Protein AF-A0A7J9HBI7-F1 (afdb_monomer_lite)

Sequence (96 aa):
MEVLTMGTLPLGFRFRPTDEELINHYLRLKINGRHSEVEVIPEIDVCKWEPWDLPGLSVIKTDDLEWFFFCPRDRKYPNGHRSNRATDKGYWKATG

pLDDT: mean 89.3, std 11.1, range [40.88, 98.31]

Foldseek 3Di:
DDDPDPVNDDPPDDPDDDPCCVVVPQVVCVVVVVCVVNVQAEEDQVLADDPVCQLVVGPDDDPDPDHHHHHDFADPDPPDPDGRAHYPVGGDDDDD

Secondary structure (DSSP, 8-state):
-----GGGSPTT------HHHIIIIIIHHHHTT-GGGSTTS-B--GGGS-TTTGGGG-SS--SSS----B----BSSTT-SPBP-B-SS-B-----

Radius of gyration: 15.28 Å; chains: 1; bounding box: 45×28×36 Å

Structure (mmCIF, N/CA/C/O backbone):
data_AF-A0A7J9HBI7-F1
#
_entry.id   AF-A0A7J9HBI7-F1
#
loop_
_atom_site.group_PDB
_atom_site.id
_atom_site.type_symbol
_atom_site.label_atom_id
_atom_site.label_alt_id
_atom_site.label_comp_id
_atom_site.label_asym_id
_atom_site.label_entity_id
_atom_site.label_seq_id
_atom_site.pdbx_PDB_ins_code
_atom_site.Cartn_x
_atom_site.Cartn_y
_atom_site.Cartn_z
_atom_site.occupancy
_atom_site.B_iso_or_equiv
_atom_site.auth_seq_id
_atom_site.auth_comp_id
_atom_site.auth_asym_id
_atom_site.auth_atom_id
_atom_site.pdbx_PDB_model_num
ATOM 1 N N . MET A 1 1 ? -13.743 -16.128 14.758 1.00 41.56 1 MET A N 1
ATOM 2 C CA . MET A 1 1 ? -13.763 -14.680 15.044 1.00 41.56 1 MET A CA 1
ATOM 3 C C . MET A 1 1 ? -14.660 -14.062 13.993 1.00 41.56 1 MET A C 1
ATOM 5 O O . MET A 1 1 ? -14.485 -14.406 12.831 1.00 41.56 1 MET A O 1
ATOM 9 N N . GLU A 1 2 ? -15.669 -13.284 14.383 1.00 40.88 2 GLU A N 1
ATOM 10 C CA . GLU A 1 2 ? -16.513 -12.578 13.413 1.00 40.88 2 GLU A CA 1
ATOM 11 C C . GLU A 1 2 ? -15.658 -11.553 12.674 1.00 40.88 2 GLU A C 1
ATOM 13 O O . GLU A 1 2 ? -15.070 -10.661 13.284 1.00 40.88 2 GLU A O 1
ATOM 18 N N . VAL A 1 3 ? -15.551 -11.711 11.359 1.00 51.69 3 VAL A N 1
ATOM 19 C CA . VAL A 1 3 ? -14.927 -10.711 10.500 1.00 51.69 3 VAL A CA 1
ATOM 20 C C . VAL A 1 3 ? -15.993 -9.641 10.292 1.00 51.69 3 VAL A C 1
ATOM 22 O O . VAL A 1 3 ? -16.981 -9.884 9.601 1.00 51.69 3 VAL A O 1
ATOM 25 N N . LEU A 1 4 ? -15.855 -8.489 10.955 1.00 56.50 4 LEU A N 1
ATOM 26 C CA . LEU A 1 4 ? -16.740 -7.346 10.731 1.00 56.50 4 LEU A CA 1
ATOM 27 C C . LEU A 1 4 ? -16.622 -6.941 9.260 1.00 56.50 4 LEU A C 1
ATOM 29 O O . LEU A 1 4 ? -15.613 -6.388 8.829 1.00 56.50 4 LEU A O 1
ATOM 33 N N . THR A 1 5 ? -17.640 -7.263 8.469 1.00 61.69 5 THR A N 1
ATOM 34 C CA . THR A 1 5 ? -17.695 -6.834 7.072 1.00 61.69 5 THR A CA 1
ATOM 35 C C . THR A 1 5 ? -17.979 -5.335 7.033 1.00 61.69 5 THR A C 1
ATOM 37 O O . THR A 1 5 ? -18.772 -4.835 7.825 1.00 61.69 5 THR A O 1
ATOM 40 N N . MET A 1 6 ? -17.386 -4.590 6.100 1.00 66.25 6 MET A N 1
ATOM 41 C CA . MET A 1 6 ? -17.620 -3.137 6.013 1.00 66.25 6 MET A CA 1
ATOM 42 C C . MET A 1 6 ? -19.112 -2.766 5.874 1.00 66.25 6 MET A C 1
ATOM 44 O O . MET A 1 6 ? -19.508 -1.681 6.280 1.00 66.25 6 MET A O 1
ATOM 48 N N . GLY A 1 7 ? -19.953 -3.679 5.369 1.00 66.81 7 GLY A N 1
ATOM 49 C CA . GLY A 1 7 ? -21.406 -3.499 5.267 1.00 66.81 7 GLY A CA 1
ATOM 50 C C . GLY A 1 7 ? -22.178 -3.579 6.592 1.00 66.81 7 GLY A C 1
ATOM 51 O O . GLY A 1 7 ? -23.356 -3.239 6.612 1.00 66.81 7 GLY A O 1
ATOM 52 N N . THR A 1 8 ? -21.548 -4.009 7.690 1.00 78.75 8 THR A N 1
ATOM 53 C CA . THR A 1 8 ? -22.166 -4.056 9.030 1.00 78.75 8 THR A CA 1
ATOM 54 C C . THR A 1 8 ? -21.775 -2.870 9.911 1.00 78.75 8 THR A C 1
ATOM 56 O O . THR A 1 8 ? -22.244 -2.770 11.043 1.00 78.75 8 THR A O 1
ATOM 59 N N . LEU A 1 9 ? -20.903 -1.980 9.425 1.00 83.81 9 LEU A N 1
ATOM 60 C CA . LEU A 1 9 ? -20.493 -0.786 10.160 1.00 83.81 9 LEU A CA 1
ATOM 61 C C . LEU A 1 9 ? -21.527 0.340 10.000 1.00 83.81 9 LEU A C 1
ATOM 63 O O . LEU A 1 9 ? -22.200 0.417 8.969 1.00 83.81 9 LEU A O 1
ATOM 67 N N . PRO A 1 10 ? -21.661 1.237 10.994 1.00 88.31 10 PRO A N 1
ATOM 68 C CA . PRO A 1 10 ? -22.537 2.392 10.871 1.00 88.31 10 PRO A CA 1
ATOM 69 C C . PRO A 1 10 ? -22.185 3.255 9.656 1.00 88.31 10 PRO A C 1
ATOM 71 O O . PRO A 1 10 ? -21.024 3.358 9.250 1.00 88.31 10 PRO A O 1
ATOM 74 N N . LEU A 1 11 ? -23.194 3.932 9.109 1.00 86.06 11 LEU A N 1
ATOM 75 C CA . LEU A 1 11 ? -23.003 4.884 8.018 1.00 86.06 11 LEU A CA 1
ATOM 76 C C . LEU A 1 11 ? -21.927 5.916 8.381 1.00 86.06 11 LEU A C 1
ATOM 78 O O . LEU A 1 11 ? -21.928 6.478 9.475 1.00 86.06 11 LEU A O 1
ATOM 82 N N . GLY A 1 12 ? -21.017 6.169 7.441 1.00 84.50 12 GLY A N 1
ATOM 83 C CA . GLY A 1 12 ? -19.916 7.116 7.611 1.00 84.50 12 GLY A CA 1
ATOM 84 C C . GLY A 1 12 ? -18.611 6.507 8.127 1.00 84.50 12 GLY A C 1
ATOM 85 O O . GLY A 1 12 ? -17.585 7.177 8.034 1.00 84.50 12 GLY A O 1
ATOM 86 N N . PHE A 1 13 ? -18.601 5.252 8.591 1.00 87.12 13 PHE A N 1
ATOM 87 C CA . PHE A 1 13 ? -17.345 4.556 8.876 1.00 87.12 13 PHE A CA 1
ATOM 88 C C . PHE A 1 13 ? -16.572 4.285 7.584 1.00 87.12 13 PHE A C 1
ATOM 90 O O . PHE A 1 13 ? -17.127 3.813 6.592 1.00 87.12 13 PHE A O 1
ATOM 97 N N . ARG A 1 14 ? -15.274 4.594 7.607 1.00 89.62 14 ARG A N 1
ATOM 98 C CA . ARG A 1 14 ? -14.367 4.452 6.465 1.00 89.62 14 ARG A CA 1
ATOM 99 C C . ARG A 1 14 ? -13.044 3.863 6.914 1.00 89.62 14 ARG A C 1
ATOM 101 O O . ARG A 1 14 ? -12.633 4.027 8.061 1.00 89.62 14 ARG A O 1
ATOM 108 N N . PHE A 1 15 ? -12.361 3.219 5.981 1.00 91.75 15 PHE A N 1
ATOM 109 C CA . PHE A 1 15 ? -11.004 2.749 6.194 1.00 91.75 15 PHE A CA 1
ATOM 110 C C . PHE A 1 15 ? -10.018 3.890 5.934 1.00 91.75 15 PHE A C 1
ATOM 112 O O . PHE A 1 15 ? -9.628 4.143 4.798 1.00 91.75 15 PHE A O 1
ATOM 119 N N . ARG A 1 16 ? -9.660 4.614 6.997 1.00 93.31 16 ARG A N 1
ATOM 120 C CA . ARG A 1 16 ? -8.733 5.757 6.964 1.00 93.31 16 ARG A CA 1
ATOM 121 C C . ARG A 1 16 ? -7.629 5.572 8.015 1.00 93.31 16 ARG A C 1
ATOM 123 O O . ARG A 1 16 ? -7.623 6.302 9.004 1.00 93.31 16 ARG A O 1
ATOM 130 N N . PRO A 1 17 ? -6.757 4.558 7.863 1.00 95.44 17 PRO A N 1
ATOM 131 C CA . PRO A 1 17 ? -5.684 4.322 8.819 1.00 95.44 17 PRO A CA 1
ATOM 132 C C . PRO A 1 17 ? -4.642 5.445 8.760 1.00 95.44 17 PRO A C 1
ATOM 134 O O . PRO A 1 17 ? -4.347 5.990 7.698 1.00 95.44 17 PRO A O 1
ATOM 137 N N . THR A 1 18 ? -4.057 5.758 9.906 1.00 97.56 18 THR A N 1
ATOM 138 C CA . THR A 1 18 ? -2.867 6.605 10.024 1.00 97.56 18 THR A CA 1
ATOM 139 C C . THR A 1 18 ? -1.612 5.865 9.551 1.00 97.56 18 THR A C 1
ATOM 141 O O . THR A 1 18 ? -1.575 4.631 9.521 1.00 97.56 18 THR A O 1
ATOM 144 N N . ASP A 1 19 ? -0.541 6.604 9.247 1.00 97.94 19 ASP A N 1
ATOM 145 C CA . ASP A 1 19 ? 0.763 6.016 8.896 1.00 97.94 19 ASP A CA 1
ATOM 146 C C . ASP A 1 19 ? 1.275 5.053 9.979 1.00 97.94 19 ASP A C 1
ATOM 148 O O . ASP A 1 19 ? 1.832 3.993 9.680 1.00 97.94 19 ASP A O 1
ATOM 152 N N . GLU A 1 20 ? 1.055 5.397 11.251 1.00 98.31 20 GLU A N 1
ATOM 153 C CA . GLU A 1 20 ? 1.446 4.552 12.375 1.00 98.31 20 GLU A CA 1
ATOM 154 C C . GLU A 1 20 ? 0.658 3.238 12.389 1.00 98.31 20 GLU A C 1
ATOM 156 O O . GLU A 1 20 ? 1.249 2.170 12.549 1.00 98.31 20 GLU A O 1
ATOM 161 N N . GLU A 1 21 ? -0.656 3.285 12.162 1.00 98.12 21 GLU A N 1
ATOM 162 C CA . GLU A 1 21 ? -1.496 2.087 12.082 1.00 98.12 21 GLU A CA 1
ATOM 163 C C . GLU A 1 21 ? -1.115 1.213 10.883 1.00 98.12 21 GLU A C 1
ATOM 165 O O . GLU A 1 21 ? -0.993 -0.008 11.024 1.00 98.12 21 GLU A O 1
ATOM 170 N N . LEU A 1 22 ? -0.851 1.812 9.717 1.00 97.88 22 LEU A N 1
ATOM 171 C CA . LEU A 1 22 ? -0.389 1.088 8.529 1.00 97.88 22 LEU A CA 1
ATOM 172 C C . LEU A 1 22 ? 0.882 0.278 8.815 1.00 97.88 22 LEU A C 1
ATOM 174 O O . LEU A 1 22 ? 0.971 -0.891 8.430 1.00 97.88 22 LEU A O 1
ATOM 178 N N . ILE A 1 23 ? 1.851 0.865 9.520 1.00 97.56 23 ILE A N 1
ATOM 179 C CA . ILE A 1 23 ? 3.134 0.217 9.814 1.00 97.56 23 ILE A CA 1
ATOM 180 C C . ILE A 1 23 ? 3.016 -0.752 10.997 1.00 97.56 23 ILE A C 1
ATOM 182 O O . ILE A 1 23 ? 3.338 -1.939 10.874 1.00 97.56 23 ILE A O 1
ATOM 186 N N . ASN A 1 24 ? 2.587 -0.254 12.158 1.00 97.12 24 ASN A N 1
ATOM 187 C CA . ASN A 1 24 ? 2.671 -0.972 13.430 1.00 97.12 24 ASN A CA 1
ATOM 188 C C . ASN A 1 24 ? 1.580 -2.026 13.594 1.00 97.12 24 ASN A C 1
ATOM 190 O O . ASN A 1 24 ? 1.802 -3.006 14.312 1.00 97.12 24 ASN A O 1
ATOM 194 N N . HIS A 1 25 ? 0.436 -1.846 12.933 1.00 96.81 25 HIS A N 1
ATOM 195 C CA . HIS A 1 25 ? -0.653 -2.808 12.943 1.00 96.81 25 HIS A CA 1
ATOM 196 C C . HIS A 1 25 ? -0.639 -3.637 11.656 1.00 96.81 25 HIS A C 1
ATOM 198 O O . HIS A 1 25 ? -0.208 -4.788 11.680 1.00 96.81 25 HIS A O 1
ATOM 204 N N . TYR A 1 26 ? -1.018 -3.064 10.514 1.00 97.75 26 TYR A N 1
ATOM 205 C CA . TYR A 1 26 ? -1.279 -3.854 9.307 1.00 97.75 26 TYR A CA 1
ATOM 206 C C . TYR A 1 26 ? -0.026 -4.546 8.752 1.00 97.75 26 TYR A C 1
ATOM 208 O O . TYR A 1 26 ? 0.002 -5.771 8.604 1.00 97.75 26 TYR A O 1
ATOM 216 N N . LEU A 1 27 ? 1.041 -3.792 8.481 1.00 97.38 27 LEU A N 1
ATOM 217 C CA . LEU A 1 27 ? 2.258 -4.350 7.892 1.00 97.38 27 LEU A CA 1
ATOM 218 C C . LEU A 1 27 ? 2.983 -5.299 8.852 1.00 97.38 27 LEU A C 1
ATOM 220 O O . LEU A 1 27 ? 3.400 -6.387 8.449 1.00 97.38 27 LEU A O 1
ATOM 224 N N . ARG A 1 28 ? 3.113 -4.926 10.130 1.00 97.81 28 ARG A N 1
ATOM 225 C CA . ARG A 1 28 ? 3.757 -5.779 11.138 1.00 97.81 28 ARG A CA 1
ATOM 226 C C . ARG A 1 28 ? 3.010 -7.103 11.326 1.00 97.81 28 ARG A C 1
ATOM 228 O O . ARG A 1 28 ? 3.656 -8.148 11.388 1.00 97.81 28 ARG A O 1
ATOM 235 N N . LEU A 1 29 ? 1.676 -7.091 11.383 1.00 97.94 29 LEU A N 1
ATOM 236 C CA . LEU A 1 29 ? 0.879 -8.319 11.471 1.00 97.94 29 LEU A CA 1
ATOM 237 C C . LEU A 1 29 ? 1.034 -9.185 10.218 1.00 97.94 29 LEU A C 1
ATOM 239 O O . LEU A 1 29 ? 1.247 -10.393 10.343 1.00 97.94 29 LEU A O 1
ATOM 243 N N . LYS A 1 30 ? 1.018 -8.570 9.026 1.00 97.00 30 LYS A N 1
ATOM 244 C CA . LYS A 1 30 ? 1.235 -9.272 7.755 1.00 97.00 30 LYS A CA 1
ATOM 245 C C . LYS A 1 30 ? 2.576 -10.012 7.736 1.00 97.00 30 LYS A C 1
ATOM 247 O O . LYS A 1 30 ? 2.605 -11.188 7.383 1.00 97.00 30 LYS A O 1
ATOM 252 N N . ILE A 1 31 ? 3.663 -9.349 8.137 1.00 96.38 31 ILE A N 1
ATOM 253 C CA . ILE A 1 31 ? 5.020 -9.925 8.158 1.00 96.38 31 ILE A CA 1
ATOM 254 C C . ILE A 1 31 ? 5.148 -11.040 9.205 1.00 96.38 31 ILE A C 1
ATOM 256 O O . ILE A 1 31 ? 5.843 -12.024 8.971 1.00 96.38 31 ILE A O 1
ATOM 260 N N . ASN A 1 32 ? 4.437 -10.928 10.328 1.00 97.44 32 ASN A N 1
ATOM 261 C CA . ASN A 1 32 ? 4.424 -11.940 11.386 1.00 97.44 32 ASN A CA 1
ATOM 262 C C . ASN A 1 32 ? 3.497 -13.138 11.086 1.00 97.44 32 ASN A C 1
ATOM 264 O O . ASN A 1 32 ? 3.212 -13.927 11.985 1.00 97.44 32 ASN A O 1
ATOM 268 N N . GLY A 1 33 ? 2.994 -13.273 9.853 1.00 95.94 33 GLY A N 1
ATOM 269 C CA . GLY A 1 33 ? 2.157 -14.400 9.429 1.00 95.94 33 GLY A CA 1
ATOM 270 C C . GLY A 1 33 ? 0.699 -14.334 9.896 1.00 95.94 33 GLY A C 1
ATOM 271 O O . GLY A 1 33 ? -0.058 -15.278 9.679 1.00 95.94 33 GLY A O 1
ATOM 272 N N . ARG A 1 34 ? 0.262 -13.222 10.502 1.00 96.56 34 ARG A N 1
ATOM 273 C CA . ARG A 1 34 ? -1.119 -13.025 10.981 1.00 96.56 34 ARG A CA 1
ATOM 274 C C . ARG A 1 34 ? -2.026 -12.531 9.851 1.00 96.56 34 ARG A C 1
ATOM 276 O O . ARG A 1 34 ? -2.666 -11.491 9.955 1.00 96.56 34 ARG A O 1
ATOM 283 N N . HIS A 1 35 ? -2.036 -13.262 8.735 1.00 93.50 35 HIS A N 1
ATOM 284 C CA . HIS A 1 35 ? -2.689 -12.843 7.491 1.00 93.50 35 HIS A CA 1
ATOM 285 C C . HIS A 1 35 ? -4.198 -12.632 7.640 1.00 93.50 35 HIS A C 1
ATOM 287 O O . HIS A 1 35 ? -4.703 -11.635 7.133 1.00 93.50 35 HIS A O 1
ATOM 293 N N . SER A 1 36 ? -4.879 -13.502 8.392 1.00 92.88 36 SER A N 1
ATOM 294 C CA . SER A 1 36 ? -6.334 -13.458 8.595 1.00 92.88 36 SER A CA 1
ATOM 295 C C . 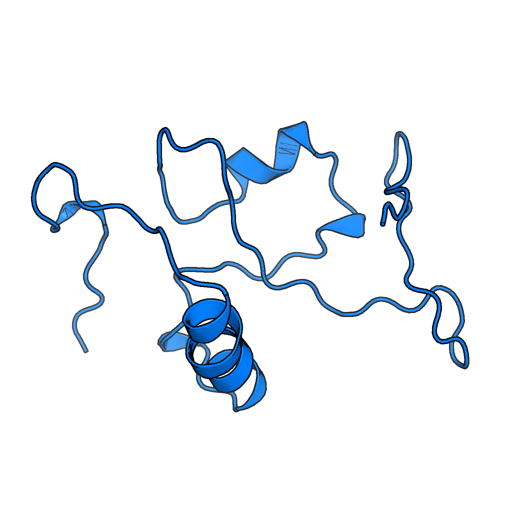SER A 1 36 ? -6.840 -12.177 9.261 1.00 92.88 36 SER A C 1
ATOM 297 O O . SER A 1 36 ? -8.011 -11.837 9.160 1.00 92.88 36 SER A O 1
ATOM 299 N N . GLU A 1 37 ? -5.968 -11.460 9.968 1.00 93.88 37 GLU A N 1
ATOM 300 C CA . GLU A 1 37 ? -6.329 -10.235 10.689 1.00 93.88 37 GLU A CA 1
ATOM 301 C C . GLU A 1 37 ? -6.190 -8.977 9.836 1.00 93.88 37 GLU A C 1
ATOM 303 O O . GLU A 1 37 ? -6.662 -7.911 10.216 1.00 93.88 37 GLU A O 1
ATOM 308 N N . VAL A 1 38 ? -5.543 -9.094 8.678 1.00 95.38 38 VAL A N 1
ATOM 309 C CA . VAL A 1 38 ? -5.230 -7.968 7.792 1.00 95.38 38 VAL A CA 1
ATOM 310 C C . VAL A 1 38 ? -5.732 -8.198 6.369 1.00 95.38 38 VAL A C 1
ATOM 312 O O . VAL A 1 38 ? -5.308 -7.502 5.453 1.00 95.38 38 VAL A O 1
ATOM 315 N N . GLU A 1 39 ? -6.662 -9.140 6.177 1.00 93.25 39 GLU A N 1
ATOM 316 C CA . GLU A 1 39 ? -7.265 -9.473 4.872 1.00 93.25 39 GLU A CA 1
ATOM 317 C C . GLU A 1 39 ? -8.013 -8.296 4.232 1.00 93.25 39 GLU A C 1
ATOM 319 O O . GLU A 1 39 ? -8.275 -8.297 3.032 1.00 93.25 39 GLU A O 1
ATOM 324 N N . VAL A 1 40 ? -8.316 -7.264 5.025 1.00 92.94 40 VAL A N 1
ATOM 325 C CA . VAL A 1 40 ? -8.899 -6.006 4.553 1.00 92.94 40 VAL A CA 1
ATOM 326 C C . VAL A 1 40 ? -7.989 -5.274 3.549 1.00 92.94 40 VAL A C 1
ATOM 328 O O . VAL A 1 40 ? -8.489 -4.551 2.689 1.00 92.94 40 VAL A O 1
ATOM 331 N N . ILE A 1 41 ? -6.669 -5.501 3.615 1.00 96.06 41 ILE A N 1
ATOM 332 C CA . ILE A 1 41 ? -5.683 -5.035 2.635 1.00 96.06 41 ILE A CA 1
ATOM 333 C C . ILE A 1 41 ? -5.249 -6.243 1.783 1.00 96.06 41 ILE A C 1
ATOM 335 O O . ILE A 1 41 ? -4.512 -7.105 2.276 1.00 96.06 41 ILE A O 1
ATOM 339 N N . PRO A 1 42 ? -5.664 -6.338 0.506 1.00 95.38 42 PRO A N 1
ATOM 340 C CA . PRO A 1 42 ? -5.277 -7.453 -0.351 1.00 95.38 42 PRO A CA 1
ATOM 341 C C . PRO A 1 42 ? -3.793 -7.404 -0.731 1.00 95.38 42 PRO A C 1
ATOM 343 O O . PRO A 1 42 ? -3.170 -6.342 -0.801 1.00 95.38 42 PRO A O 1
ATOM 346 N N . GLU A 1 43 ? -3.223 -8.575 -1.006 1.00 95.62 43 GLU A N 1
ATOM 347 C CA . GLU A 1 43 ? -1.854 -8.708 -1.504 1.00 95.62 43 GLU A CA 1
ATOM 348 C C . GLU A 1 43 ? -1.843 -8.837 -3.029 1.00 95.62 43 GLU A C 1
ATOM 350 O O . GLU A 1 43 ? -2.405 -9.785 -3.576 1.00 95.62 43 GLU A O 1
ATOM 355 N N . ILE A 1 44 ? -1.194 -7.891 -3.711 1.00 94.81 44 ILE A N 1
ATOM 356 C CA . ILE A 1 44 ? -1.016 -7.877 -5.169 1.00 94.81 44 ILE A CA 1
ATOM 357 C C . ILE A 1 44 ? 0.359 -7.311 -5.526 1.00 94.81 44 ILE A C 1
ATOM 359 O O . ILE A 1 44 ? 0.922 -6.498 -4.798 1.00 94.81 44 ILE A O 1
ATOM 363 N N . ASP A 1 45 ? 0.895 -7.666 -6.689 1.00 93.19 45 ASP A N 1
ATOM 364 C CA . ASP A 1 45 ? 2.091 -7.006 -7.222 1.00 93.19 45 ASP A CA 1
ATOM 365 C C . ASP A 1 45 ? 1.718 -5.661 -7.862 1.00 93.19 45 ASP A C 1
ATOM 367 O O . ASP A 1 45 ? 1.539 -5.568 -9.073 1.00 93.19 45 ASP A O 1
ATOM 371 N N . VAL A 1 46 ? 1.548 -4.620 -7.037 1.00 94.38 46 VAL A N 1
ATOM 372 C CA . VAL A 1 46 ? 1.080 -3.278 -7.449 1.00 94.38 46 VAL A CA 1
ATOM 373 C C . VAL A 1 46 ? 1.869 -2.734 -8.641 1.00 94.38 46 VAL A C 1
ATOM 375 O O . VAL A 1 46 ? 1.302 -2.100 -9.525 1.00 94.38 46 VAL A O 1
ATOM 378 N N . CYS A 1 47 ? 3.175 -3.006 -8.696 1.00 91.12 47 CYS A N 1
ATOM 379 C CA . CYS A 1 47 ? 4.036 -2.503 -9.762 1.00 91.12 47 CYS A CA 1
ATOM 380 C C . CYS A 1 47 ? 3.760 -3.148 -11.127 1.00 91.12 47 CYS A C 1
ATOM 382 O O . CYS A 1 47 ? 4.212 -2.594 -12.122 1.00 91.12 47 CYS A O 1
ATOM 384 N N . LYS A 1 48 ? 3.030 -4.269 -11.186 1.00 91.56 48 LYS A N 1
ATOM 385 C CA . LYS A 1 48 ? 2.623 -4.948 -12.428 1.00 91.56 48 LYS A CA 1
ATOM 386 C C . LYS A 1 48 ? 1.240 -4.544 -12.938 1.00 91.56 48 LYS A C 1
ATOM 388 O O . LYS A 1 48 ? 0.842 -5.014 -13.999 1.00 91.56 48 LYS A O 1
ATOM 393 N N . TRP A 1 49 ? 0.515 -3.704 -12.204 1.00 94.75 49 TRP A N 1
ATOM 394 C CA . TRP A 1 49 ? -0.817 -3.240 -12.585 1.00 94.75 49 TRP A CA 1
ATOM 395 C C . TRP A 1 49 ? -0.788 -1.793 -13.044 1.00 94.75 49 TRP A C 1
ATOM 397 O O . TRP A 1 49 ? -0.009 -0.979 -12.537 1.00 94.75 49 TRP A O 1
ATOM 407 N N . GLU A 1 50 ? -1.681 -1.461 -13.974 1.00 96.25 50 GLU A N 1
ATOM 408 C CA . GLU A 1 50 ? -1.905 -0.067 -14.316 1.00 96.25 50 GLU A CA 1
ATOM 409 C C . GLU A 1 50 ? -2.701 0.633 -13.204 1.00 96.25 50 GLU A C 1
ATOM 411 O O . GLU A 1 50 ? -3.589 0.023 -12.597 1.00 96.25 50 GLU A O 1
ATOM 416 N N . PRO A 1 51 ? -2.438 1.925 -12.932 1.00 94.94 51 PRO A N 1
ATOM 417 C CA . PRO A 1 51 ? -3.062 2.630 -11.814 1.00 94.94 51 PRO A CA 1
ATOM 418 C C . PRO A 1 51 ? -4.597 2.613 -11.827 1.00 94.94 51 PRO A C 1
ATOM 420 O O . PRO A 1 51 ? -5.212 2.561 -10.767 1.00 94.94 51 PRO A O 1
ATOM 423 N N . TRP A 1 52 ? -5.220 2.646 -13.010 1.00 94.94 52 TRP A N 1
ATOM 424 C CA . TRP A 1 52 ? -6.681 2.640 -13.164 1.00 94.94 52 TRP A CA 1
ATOM 425 C C . TRP A 1 52 ? -7.320 1.263 -12.943 1.00 94.94 52 TRP A C 1
ATOM 427 O O . TRP A 1 52 ? -8.527 1.195 -12.722 1.00 94.94 52 TRP A O 1
ATOM 437 N N . ASP A 1 53 ? -6.536 0.184 -12.963 1.00 95.69 53 ASP A N 1
ATOM 438 C CA . ASP A 1 53 ? -7.027 -1.167 -12.677 1.00 95.69 53 ASP A CA 1
ATOM 439 C C . ASP A 1 53 ? -7.032 -1.454 -11.162 1.00 95.69 53 ASP A C 1
ATOM 441 O O . ASP A 1 53 ? -7.855 -2.231 -10.673 1.00 95.69 53 ASP 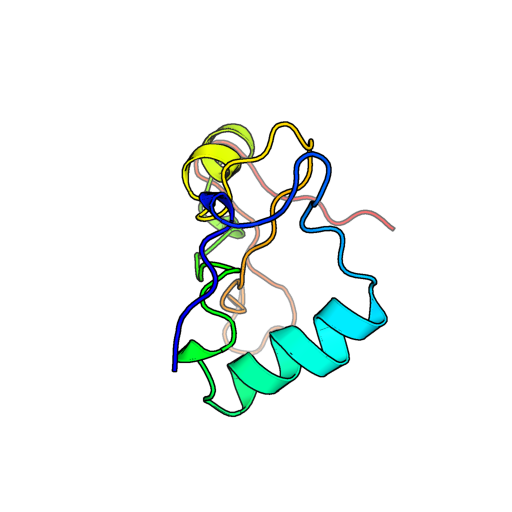A O 1
ATOM 445 N N . LEU A 1 54 ? -6.156 -0.785 -10.395 1.00 95.00 54 LEU A N 1
ATOM 446 C CA . LEU A 1 54 ? -5.985 -0.998 -8.951 1.00 95.00 54 LEU A CA 1
ATOM 447 C C . LEU A 1 54 ? -7.284 -0.858 -8.133 1.00 95.00 54 LEU A C 1
ATOM 449 O O . LEU A 1 54 ? -7.539 -1.746 -7.317 1.00 95.00 54 LEU A O 1
ATOM 453 N N . PRO A 1 55 ? -8.147 0.162 -8.331 1.00 95.06 55 PRO A N 1
ATOM 454 C CA . PRO A 1 55 ? -9.390 0.292 -7.564 1.00 95.06 55 PRO A CA 1
ATOM 455 C C . PRO A 1 55 ? -10.283 -0.954 -7.617 1.00 95.06 55 PRO A C 1
ATOM 457 O O . PRO A 1 55 ? -10.897 -1.334 -6.617 1.00 95.06 55 PRO A O 1
ATOM 460 N N . GLY A 1 56 ? -10.325 -1.632 -8.770 1.00 94.06 56 GLY A N 1
ATOM 461 C CA . GLY A 1 56 ? -11.115 -2.848 -8.965 1.00 94.06 56 GLY A CA 1
ATOM 462 C C . GLY A 1 56 ? -10.624 -4.037 -8.135 1.00 94.06 56 GLY A C 1
ATOM 463 O O . GLY A 1 56 ? -11.421 -4.908 -7.785 1.00 94.06 56 GLY A O 1
ATOM 464 N N . LEU A 1 57 ? -9.339 -4.042 -7.771 1.00 94.38 57 LEU A N 1
ATOM 465 C CA . LEU A 1 57 ? -8.680 -5.102 -7.004 1.00 94.38 57 LEU A CA 1
ATOM 466 C C . LEU A 1 57 ? -8.820 -4.923 -5.485 1.00 94.38 57 LEU A C 1
ATOM 468 O O . LEU A 1 57 ? -8.438 -5.811 -4.724 1.00 94.38 57 LEU A O 1
ATOM 472 N N . SER A 1 58 ? -9.369 -3.796 -5.023 1.00 93.94 58 SER A N 1
ATOM 473 C CA . SER A 1 58 ? -9.613 -3.561 -3.601 1.00 93.94 58 SER A CA 1
ATOM 474 C C . SER A 1 58 ? -10.753 -4.431 -3.064 1.00 93.94 58 SER A C 1
ATOM 476 O O . SER A 1 58 ? -11.833 -4.540 -3.665 1.00 93.94 58 SER A O 1
ATOM 478 N N . VAL A 1 59 ? -10.526 -4.995 -1.875 1.00 91.44 59 VAL A N 1
ATOM 479 C CA . VAL A 1 59 ? -11.547 -5.698 -1.083 1.00 91.44 59 VAL A CA 1
ATOM 480 C C . VAL A 1 59 ? -12.545 -4.696 -0.503 1.00 91.44 59 VAL A C 1
ATOM 482 O O . VAL A 1 59 ? -13.753 -4.927 -0.536 1.00 91.44 59 VAL A O 1
ATOM 485 N N . ILE A 1 60 ? -12.054 -3.550 -0.023 1.00 88.00 60 ILE A N 1
ATOM 486 C CA . ILE A 1 60 ? -12.892 -2.482 0.518 1.00 88.00 60 ILE A CA 1
ATOM 487 C C . ILE A 1 60 ? -13.565 -1.762 -0.644 1.00 88.00 60 ILE A C 1
ATOM 489 O O . ILE A 1 60 ? -12.898 -1.126 -1.466 1.00 88.00 60 ILE A O 1
ATOM 493 N N . LYS A 1 61 ? -14.894 -1.848 -0.700 1.00 85.56 61 LYS A N 1
ATOM 494 C CA . LYS A 1 61 ? -15.707 -1.003 -1.575 1.00 85.56 61 LYS A CA 1
ATOM 495 C C . LYS A 1 61 ? -15.912 0.331 -0.870 1.00 85.56 61 LYS A C 1
ATOM 497 O O . LYS A 1 61 ? -16.540 0.388 0.182 1.00 85.56 61 LYS A O 1
ATOM 502 N N . THR A 1 62 ? -15.300 1.369 -1.420 1.00 83.56 62 THR A N 1
ATOM 503 C CA . THR A 1 62 ? -15.313 2.726 -0.880 1.00 83.56 62 THR A CA 1
ATOM 504 C C . THR A 1 62 ? -15.423 3.720 -2.028 1.00 83.56 62 THR A C 1
ATOM 506 O O . THR A 1 62 ? -14.921 3.452 -3.120 1.00 83.56 62 THR A O 1
ATOM 509 N N . ASP A 1 63 ? -16.058 4.857 -1.755 1.00 85.25 63 ASP A N 1
ATOM 510 C CA . ASP A 1 63 ? -16.051 6.034 -2.631 1.00 85.25 63 ASP A CA 1
ATOM 511 C C . ASP A 1 63 ? -14.834 6.941 -2.354 1.00 85.25 63 ASP A C 1
ATOM 513 O O . ASP A 1 63 ? -14.702 8.021 -2.932 1.00 85.25 63 ASP A O 1
ATOM 517 N N . ASP A 1 64 ? -13.950 6.539 -1.432 1.00 88.38 64 ASP A N 1
ATOM 518 C CA . ASP A 1 64 ? -12.674 7.212 -1.208 1.00 88.38 64 ASP A CA 1
ATOM 519 C C . ASP A 1 64 ? -11.740 7.045 -2.422 1.00 88.38 64 ASP A C 1
ATOM 521 O O . ASP A 1 64 ? -11.801 6.066 -3.162 1.00 88.38 64 ASP A O 1
ATOM 525 N N . LEU A 1 65 ? -10.830 8.006 -2.600 1.00 91.00 65 LEU A N 1
ATOM 526 C CA . LEU A 1 65 ? -9.849 8.035 -3.694 1.00 91.00 65 LEU A CA 1
ATOM 527 C C . LEU A 1 65 ? -8.523 7.348 -3.326 1.00 91.00 65 LEU A C 1
ATOM 529 O O . LEU A 1 65 ? -7.483 7.635 -3.917 1.00 91.00 65 LEU A O 1
ATOM 533 N N . GLU A 1 66 ? -8.549 6.491 -2.308 1.00 93.69 66 GLU A N 1
ATOM 534 C CA . GLU A 1 66 ? -7.373 5.844 -1.734 1.00 93.69 66 GLU A CA 1
ATOM 535 C C . GLU A 1 66 ? -7.617 4.341 -1.613 1.00 93.69 66 GLU A C 1
ATOM 537 O O . GLU A 1 66 ? -8.663 3.897 -1.136 1.00 93.69 66 GLU A O 1
ATOM 542 N N . TRP A 1 67 ? -6.623 3.557 -2.029 1.00 94.94 67 TRP A N 1
ATOM 543 C CA . TRP A 1 67 ? -6.648 2.100 -1.969 1.00 94.94 67 TRP A CA 1
ATOM 544 C C . TRP A 1 67 ? -5.327 1.590 -1.413 1.00 94.94 67 TRP A C 1
ATOM 546 O O . TRP A 1 67 ? -4.256 2.102 -1.744 1.00 94.94 67 TRP A O 1
ATOM 556 N N . PHE A 1 68 ? -5.409 0.558 -0.580 1.00 95.94 68 PHE A N 1
ATOM 557 C CA . PHE A 1 68 ? -4.264 0.001 0.125 1.00 95.94 68 PHE A CA 1
ATOM 558 C C . PHE A 1 68 ? -4.013 -1.425 -0.3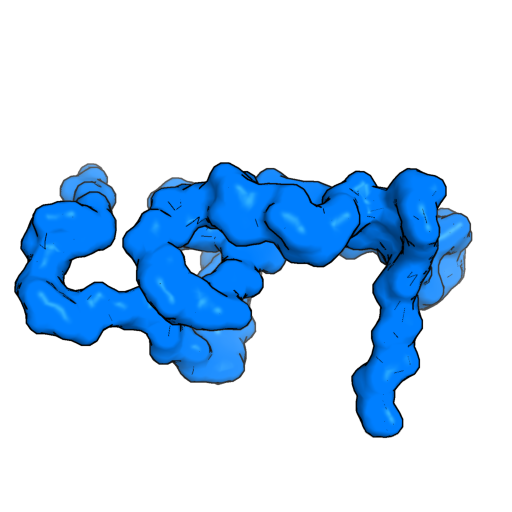45 1.00 95.94 68 PHE A C 1
ATOM 560 O O . PHE A 1 68 ? -4.945 -2.218 -0.472 1.00 95.94 68 PHE A O 1
ATOM 567 N N . PHE A 1 69 ? -2.741 -1.754 -0.556 1.00 96.88 69 PHE A N 1
ATOM 568 C CA . PHE A 1 69 ? -2.309 -3.068 -1.014 1.00 96.88 69 PHE A CA 1
ATOM 569 C C . PHE A 1 69 ? -1.018 -3.474 -0.316 1.00 96.88 69 PHE A C 1
ATOM 571 O O . PHE A 1 69 ? -0.104 -2.661 -0.154 1.00 96.88 69 PHE A O 1
ATOM 578 N N . PHE A 1 70 ? -0.899 -4.754 0.023 1.00 97.06 70 PHE A N 1
ATOM 579 C CA . PHE A 1 70 ? 0.407 -5.340 0.287 1.00 97.06 70 PHE A CA 1
ATOM 580 C C . PHE A 1 70 ? 1.066 -5.670 -1.045 1.00 97.06 70 PHE A C 1
ATOM 582 O O . PHE A 1 70 ? 0.518 -6.426 -1.841 1.00 97.06 70 PHE A O 1
ATOM 589 N N . CYS A 1 71 ? 2.251 -5.112 -1.277 1.00 94.38 71 CYS A N 1
ATOM 590 C CA . CYS A 1 71 ? 3.038 -5.392 -2.468 1.00 94.38 71 CYS A CA 1
ATOM 591 C C . CYS A 1 71 ? 4.270 -6.218 -2.098 1.00 94.38 71 CYS A C 1
ATOM 593 O O . CYS A 1 71 ? 5.091 -5.747 -1.298 1.00 94.38 71 CYS A O 1
ATOM 595 N N . PRO A 1 72 ? 4.463 -7.407 -2.696 1.00 90.44 72 PRO A N 1
ATOM 596 C CA . PRO A 1 72 ? 5.740 -8.095 -2.637 1.00 90.44 72 PRO A CA 1
ATOM 597 C C . PRO A 1 72 ? 6.853 -7.163 -3.110 1.00 90.44 72 PRO A C 1
ATOM 599 O O . PRO A 1 72 ? 6.710 -6.418 -4.083 1.00 90.44 72 PRO A O 1
ATOM 602 N N . ARG A 1 73 ? 7.985 -7.178 -2.409 1.00 85.06 73 ARG A N 1
ATOM 603 C CA . ARG A 1 73 ? 9.102 -6.299 -2.749 1.00 85.06 73 ARG A CA 1
ATOM 604 C C . ARG A 1 73 ? 9.897 -6.888 -3.914 1.00 85.06 73 ARG A C 1
ATOM 606 O O . ARG A 1 73 ? 10.878 -7.594 -3.685 1.00 85.06 73 ARG A O 1
ATOM 613 N N . ASP A 1 74 ? 9.500 -6.564 -5.144 1.00 83.12 74 ASP A N 1
ATOM 614 C CA . ASP A 1 74 ? 10.227 -6.985 -6.347 1.00 83.12 74 ASP A CA 1
ATOM 615 C C . ASP A 1 74 ? 11.522 -6.179 -6.525 1.00 83.12 74 ASP A C 1
ATOM 617 O O . ASP A 1 74 ? 11.526 -4.944 -6.468 1.00 83.12 74 ASP A O 1
ATOM 621 N N . ARG A 1 75 ? 12.642 -6.876 -6.743 1.00 84.19 75 ARG A N 1
ATOM 622 C CA . ARG A 1 75 ? 13.957 -6.268 -6.978 1.00 84.19 75 ARG A CA 1
ATOM 623 C C . ARG A 1 75 ? 14.266 -6.320 -8.466 1.00 84.19 75 ARG A C 1
ATOM 625 O O . ARG A 1 75 ? 14.328 -7.391 -9.053 1.00 84.19 75 ARG A O 1
ATOM 632 N N . LYS A 1 76 ? 14.605 -5.170 -9.054 1.00 82.31 76 LYS A N 1
ATOM 633 C CA . LYS A 1 76 ? 15.022 -5.079 -10.462 1.00 82.31 76 LYS A CA 1
ATOM 634 C C . LYS A 1 76 ? 16.269 -5.922 -10.759 1.00 82.31 76 LYS A C 1
ATOM 636 O O . LYS A 1 76 ? 16.432 -6.410 -11.870 1.00 82.31 76 LYS A O 1
ATOM 641 N N . TYR A 1 77 ? 17.157 -6.061 -9.775 1.00 85.38 77 TYR A N 1
ATOM 642 C CA . TYR A 1 77 ? 18.364 -6.879 -9.869 1.00 85.38 77 TYR A CA 1
ATOM 643 C C . TYR A 1 77 ? 18.488 -7.743 -8.608 1.00 85.38 77 TYR A C 1
ATOM 645 O O . TYR A 1 77 ? 18.229 -7.212 -7.524 1.00 85.38 77 TYR A O 1
ATOM 653 N N . PRO A 1 78 ? 18.948 -9.008 -8.696 1.00 82.62 78 PRO A N 1
ATOM 654 C CA . PRO A 1 78 ? 19.027 -9.915 -7.542 1.00 82.62 78 PRO A CA 1
ATOM 655 C C . PRO A 1 78 ? 19.736 -9.309 -6.315 1.00 82.62 78 PRO A C 1
ATOM 657 O O . PRO A 1 78 ? 19.238 -9.386 -5.189 1.00 82.62 78 PRO A O 1
ATOM 660 N N . ASN A 1 79 ? 20.843 -8.599 -6.558 1.00 86.62 79 ASN A N 1
ATOM 661 C CA . ASN A 1 79 ? 21.676 -7.973 -5.524 1.00 86.62 79 ASN A CA 1
ATOM 662 C C . ASN A 1 79 ? 21.438 -6.459 -5.377 1.00 86.62 79 ASN A C 1
ATOM 664 O O . ASN A 1 79 ? 22.178 -5.778 -4.676 1.00 86.62 79 ASN A O 1
ATOM 668 N N . GLY A 1 80 ? 20.441 -5.904 -6.068 1.00 83.69 80 GLY A N 1
ATOM 669 C CA . GLY A 1 80 ? 20.168 -4.470 -6.072 1.00 83.69 80 GLY A CA 1
ATOM 670 C C . GLY A 1 80 ? 19.125 -4.056 -5.037 1.00 83.69 80 GLY A C 1
ATOM 671 O O . GLY A 1 80 ? 18.186 -4.790 -4.737 1.00 83.69 80 GLY A O 1
ATOM 672 N N . HIS A 1 81 ? 19.231 -2.816 -4.556 1.00 81.00 81 HIS A N 1
ATOM 673 C CA . HIS A 1 81 ? 18.180 -2.183 -3.749 1.00 81.00 81 HIS A CA 1
ATOM 674 C C . HIS A 1 81 ? 17.043 -1.594 -4.594 1.00 81.00 81 HIS A C 1
ATOM 676 O O . HIS A 1 81 ? 16.005 -1.214 -4.058 1.00 81.00 81 HIS A O 1
ATOM 682 N N . ARG A 1 82 ? 17.233 -1.495 -5.916 1.00 83.62 82 ARG A N 1
ATOM 683 C CA . ARG A 1 82 ? 16.261 -0.877 -6.816 1.00 83.62 82 ARG A CA 1
ATOM 684 C C . ARG A 1 82 ? 15.065 -1.801 -7.018 1.00 83.62 82 ARG A C 1
ATOM 686 O O . ARG A 1 82 ? 15.231 -2.905 -7.532 1.00 83.62 82 ARG A O 1
ATOM 693 N N . SER A 1 83 ? 13.874 -1.316 -6.684 1.00 85.81 83 SER A N 1
ATOM 694 C CA . SER A 1 83 ? 12.632 -2.022 -6.990 1.00 85.81 83 SER A CA 1
ATOM 695 C C . SER A 1 83 ? 12.325 -2.012 -8.483 1.00 85.81 83 SER A C 1
ATOM 697 O O . SER A 1 83 ? 12.634 -1.037 -9.182 1.00 85.81 83 SER A O 1
ATOM 699 N N . ASN A 1 84 ? 11.710 -3.089 -8.965 1.00 88.62 84 ASN A N 1
ATOM 700 C CA . ASN A 1 84 ? 11.051 -3.065 -10.261 1.00 88.62 84 ASN A CA 1
ATOM 701 C C . ASN A 1 84 ? 9.776 -2.221 -10.155 1.00 88.62 84 ASN A C 1
ATOM 703 O O . ASN A 1 84 ? 9.078 -2.269 -9.150 1.00 88.62 84 ASN A O 1
ATOM 707 N N . ARG A 1 85 ? 9.536 -1.384 -11.158 1.00 91.88 85 ARG A N 1
ATOM 708 C CA . ARG A 1 85 ? 8.459 -0.387 -11.171 1.00 91.88 85 ARG A CA 1
ATOM 709 C C . ARG A 1 85 ? 7.837 -0.245 -12.560 1.00 91.88 85 ARG A C 1
ATOM 711 O O . ARG A 1 85 ? 7.204 0.767 -12.826 1.00 91.88 85 ARG A O 1
ATOM 718 N N . ALA A 1 86 ? 8.101 -1.185 -13.464 1.00 92.06 86 ALA A N 1
ATOM 719 C CA . ALA A 1 86 ? 7.562 -1.159 -14.817 1.00 92.06 86 ALA A CA 1
ATOM 720 C C . ALA A 1 86 ? 6.183 -1.828 -14.850 1.00 92.06 86 ALA A C 1
ATOM 722 O O . ALA A 1 86 ? 6.045 -2.937 -14.339 1.00 92.06 86 ALA A O 1
ATOM 723 N N . THR A 1 87 ? 5.222 -1.160 -15.482 1.00 93.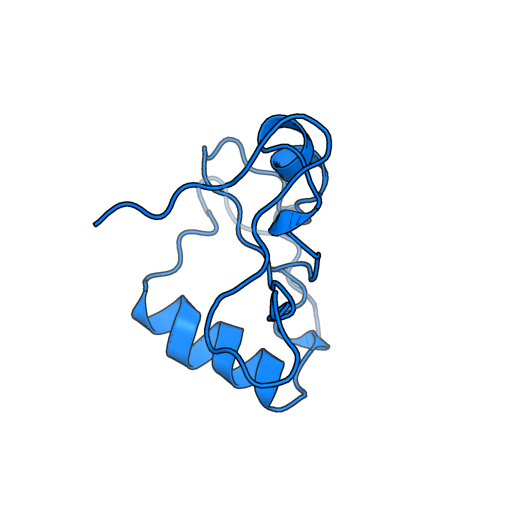38 87 THR A N 1
ATOM 724 C CA . THR A 1 87 ? 3.931 -1.732 -15.884 1.00 93.38 87 THR A CA 1
ATOM 725 C C . THR A 1 87 ? 3.988 -2.092 -17.374 1.00 93.38 87 THR A C 1
ATOM 727 O O . THR A 1 87 ? 5.022 -1.896 -18.019 1.00 93.38 87 THR A O 1
ATOM 730 N N . ASP A 1 88 ? 2.906 -2.629 -17.939 1.00 93.69 88 ASP A N 1
ATOM 731 C CA . ASP A 1 88 ? 2.848 -2.956 -19.371 1.00 93.69 88 ASP A CA 1
ATOM 732 C C . ASP A 1 88 ? 2.890 -1.684 -20.237 1.00 93.69 88 ASP A C 1
ATOM 734 O O . ASP A 1 88 ? 3.587 -1.616 -21.250 1.00 93.69 88 ASP A O 1
ATOM 738 N N . LYS A 1 89 ? 2.196 -0.628 -19.796 1.00 96.12 89 LYS A N 1
ATOM 739 C CA . LYS A 1 89 ? 2.038 0.632 -20.536 1.00 96.12 89 LYS A CA 1
ATOM 740 C C . LYS A 1 89 ? 2.897 1.777 -20.001 1.00 96.12 89 LYS A C 1
ATOM 742 O O . LYS A 1 89 ? 2.823 2.888 -20.531 1.00 96.12 8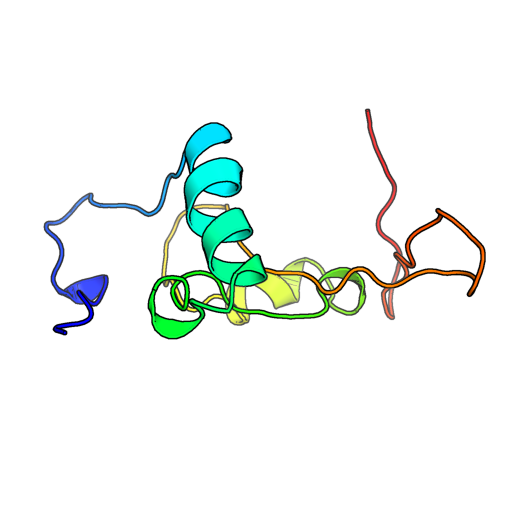9 LYS A O 1
ATOM 747 N N . GLY A 1 90 ? 3.709 1.554 -18.969 1.00 95.12 90 GLY A N 1
ATOM 748 C CA . GLY A 1 90 ? 4.465 2.629 -18.338 1.00 95.12 90 GLY A CA 1
ATOM 749 C C . GLY A 1 90 ? 5.373 2.197 -17.192 1.00 95.12 90 GLY A C 1
ATOM 750 O O . GLY A 1 90 ? 5.934 1.103 -17.163 1.00 95.12 90 GLY A O 1
ATOM 751 N N . TYR A 1 91 ? 5.602 3.122 -16.261 1.00 94.25 91 TYR A N 1
ATOM 752 C CA . TYR A 1 91 ? 6.384 2.855 -15.061 1.00 94.25 91 TYR A CA 1
ATOM 753 C C . TYR A 1 91 ? 6.050 3.830 -13.929 1.00 94.25 91 TYR A C 1
ATOM 755 O O . TYR A 1 91 ? 5.754 5.005 -14.150 1.00 94.25 91 TYR A O 1
ATOM 763 N N . TRP A 1 92 ? 6.205 3.362 -12.694 1.00 92.38 92 TRP A N 1
ATOM 764 C CA . TRP A 1 92 ? 6.114 4.178 -11.492 1.00 92.38 92 TRP A CA 1
ATOM 765 C C . TRP A 1 92 ? 7.415 4.960 -11.275 1.00 92.38 92 TRP A C 1
ATOM 767 O O . TRP A 1 92 ? 8.486 4.395 -11.009 1.00 92.38 92 TRP A O 1
ATOM 777 N N . LYS A 1 93 ? 7.339 6.290 -11.373 1.00 92.69 93 LYS A N 1
ATOM 778 C CA . LYS A 1 93 ? 8.454 7.193 -11.067 1.00 92.69 93 LYS A CA 1
ATOM 779 C C . LYS A 1 93 ? 8.448 7.522 -9.574 1.00 92.69 93 LYS A C 1
ATOM 781 O O . LYS A 1 93 ? 7.440 7.978 -9.054 1.00 92.69 93 LYS A O 1
ATOM 786 N N . ALA A 1 94 ? 9.577 7.322 -8.892 1.00 89.75 94 ALA A N 1
ATOM 787 C CA . ALA A 1 94 ? 9.715 7.813 -7.522 1.00 89.75 94 ALA A CA 1
ATOM 788 C C . ALA A 1 94 ? 9.756 9.343 -7.511 1.00 89.75 94 ALA A C 1
ATOM 790 O O . ALA A 1 94 ? 10.475 9.951 -8.308 1.00 89.75 94 ALA A O 1
ATOM 791 N 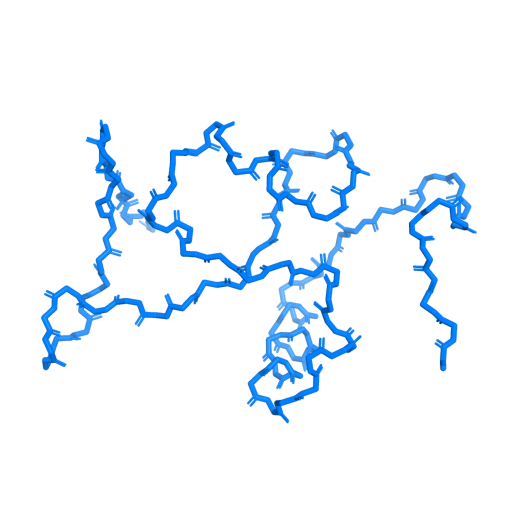N . THR A 1 95 ? 9.009 9.924 -6.584 1.00 91.06 95 THR A N 1
ATOM 792 C CA . THR A 1 95 ? 8.960 11.356 -6.297 1.00 91.06 95 THR A CA 1
ATOM 793 C C . THR A 1 95 ? 9.211 11.564 -4.808 1.00 91.06 95 THR A C 1
ATOM 795 O O . THR A 1 95 ? 8.845 10.705 -4.005 1.00 91.06 95 THR A O 1
ATOM 798 N N . GLY A 1 96 ? 9.845 12.677 -4.456 1.00 79.69 96 GLY A N 1
ATOM 799 C CA . GLY A 1 96 ? 10.207 13.067 -3.097 1.00 79.69 96 GLY A CA 1
ATOM 800 C C . GLY A 1 96 ? 10.892 14.421 -3.103 1.00 79.69 96 GLY A C 1
ATOM 801 O O . GLY A 1 96 ? 11.336 14.828 -4.204 1.00 79.69 96 GLY A O 1
#

Organism: NCBI:txid34285

InterPro domains:
  IPR003441 NAC domain [PF02365] (10-96)
  IPR003441 NAC domain [PS51005] (9-96)
  IPR036093 NAC domain superfamily [G3DSA:2.170.150.80] (18-96)
  IPR036093 NAC domain superfamily [SSF101941] (5-96)